Protein AF-A0A563EK62-F1 (afdb_monomer_lite)

Secondary structure (DSSP, 8-state):
---S-HHHHHHHHHHHHHHHHTT-HHHHHHHHHHHHHHHHHHH-PPPPHHHHHHHHHHHHHTT--

Structure (mmCIF, N/CA/C/O backbone):
data_AF-A0A563EK62-F1
#
_entry.id   AF-A0A563EK62-F1
#
loop_
_atom_site.group_PDB
_atom_site.id
_atom_site.type_symbol
_atom_site.label_atom_id
_atom_site.label_alt_id
_atom_site.label_comp_id
_atom_site.label_asym_id
_atom_site.label_entity_id
_atom_site.label_seq_id
_atom_site.pdbx_PDB_ins_code
_atom_site.Cartn_x
_atom_site.Cartn_y
_atom_site.Cartn_z
_atom_site.occupancy
_atom_site.B_iso_or_equiv
_atom_site.auth_seq_id
_atom_site.auth_comp_id
_atom_site.auth_asym_id
_atom_site.auth_atom_id
_atom_site.pdbx_PDB_model_num
ATOM 1 N N . MET A 1 1 ? 16.551 -9.222 -11.352 1.00 43.25 1 MET A N 1
ATOM 2 C CA . MET A 1 1 ? 16.185 -7.968 -12.037 1.00 43.25 1 MET A CA 1
ATOM 3 C C . MET A 1 1 ? 15.292 -7.174 -11.092 1.00 43.25 1 MET A C 1
ATOM 5 O O . MET A 1 1 ? 14.110 -7.470 -10.997 1.00 43.25 1 MET A O 1
ATOM 9 N N . VAL A 1 2 ? 15.878 -6.284 -10.2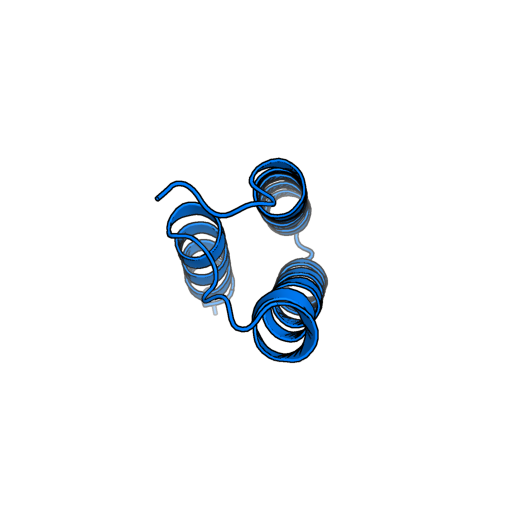86 1.00 45.88 2 VAL A N 1
ATOM 10 C CA . VAL A 1 2 ? 15.140 -5.363 -9.404 1.00 45.88 2 VAL A CA 1
ATOM 11 C C . VAL A 1 2 ? 14.522 -4.306 -10.318 1.00 45.88 2 VAL A C 1
ATOM 13 O O . VAL A 1 2 ? 15.265 -3.627 -11.018 1.00 45.88 2 VAL A O 1
ATOM 16 N N . GLY A 1 3 ? 13.188 -4.275 -10.390 1.00 54.16 3 GLY A N 1
ATOM 17 C CA . GLY A 1 3 ? 12.421 -3.476 -11.350 1.00 54.16 3 GLY A CA 1
ATOM 18 C C . GLY A 1 3 ? 12.789 -1.999 -11.305 1.00 54.16 3 GLY A C 1
ATOM 19 O O . GLY A 1 3 ? 13.091 -1.463 -10.244 1.00 54.16 3 GLY A O 1
ATOM 20 N N . GLU A 1 4 ? 12.763 -1.353 -12.465 1.00 56.03 4 GLU A N 1
ATOM 21 C CA . GLU A 1 4 ? 13.346 -0.035 -12.747 1.00 56.03 4 GLU A CA 1
ATOM 22 C C . GLU A 1 4 ? 12.727 1.155 -11.979 1.00 56.03 4 GLU A C 1
ATOM 24 O O . GLU A 1 4 ? 13.123 2.298 -12.188 1.00 56.03 4 GLU A O 1
ATOM 29 N N . HIS A 1 5 ? 11.830 0.925 -11.012 1.00 58.53 5 HIS A N 1
ATOM 30 C CA . HIS A 1 5 ? 11.234 1.977 -10.177 1.00 58.53 5 HIS A CA 1
ATOM 31 C C . HIS A 1 5 ? 11.011 1.569 -8.705 1.00 58.53 5 HIS A C 1
ATOM 33 O O . HIS A 1 5 ? 9.903 1.729 -8.180 1.00 58.53 5 HIS A O 1
ATOM 39 N N . PRO A 1 6 ? 12.055 1.131 -7.972 1.00 62.25 6 PRO A N 1
ATOM 40 C CA . PRO A 1 6 ? 11.901 0.683 -6.584 1.00 62.25 6 PRO A CA 1
ATOM 41 C C . PRO A 1 6 ? 11.383 1.800 -5.662 1.00 62.25 6 PRO A C 1
ATOM 43 O O . PRO A 1 6 ? 10.706 1.531 -4.669 1.00 62.25 6 PRO A O 1
ATOM 46 N N . LEU A 1 7 ? 11.646 3.065 -6.008 1.00 66.69 7 LEU A N 1
ATOM 47 C CA . LEU A 1 7 ? 11.218 4.233 -5.237 1.00 66.69 7 LEU A CA 1
ATOM 48 C C . LEU A 1 7 ? 9.702 4.465 -5.293 1.00 66.69 7 LEU A C 1
ATOM 50 O O . LEU A 1 7 ? 9.102 4.777 -4.267 1.00 66.69 7 LEU A O 1
ATOM 54 N N . ALA A 1 8 ? 9.069 4.291 -6.458 1.00 77.75 8 ALA A N 1
ATOM 55 C CA . ALA A 1 8 ? 7.638 4.557 -6.619 1.00 77.75 8 ALA A CA 1
ATOM 56 C C . ALA A 1 8 ? 6.783 3.510 -5.884 1.00 77.75 8 ALA A C 1
ATOM 58 O O . ALA A 1 8 ? 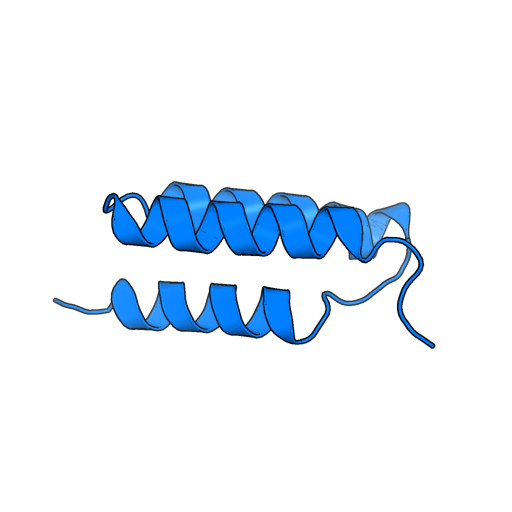5.800 3.848 -5.217 1.00 77.75 8 ALA A O 1
ATOM 59 N N . GLU A 1 9 ? 7.195 2.242 -5.944 1.00 83.25 9 GLU A N 1
ATOM 60 C CA . GLU A 1 9 ? 6.547 1.157 -5.207 1.00 83.25 9 GLU A CA 1
ATOM 61 C C . GLU A 1 9 ? 6.777 1.260 -3.702 1.00 83.25 9 GLU A C 1
ATOM 63 O O . GLU A 1 9 ? 5.827 1.118 -2.932 1.00 83.25 9 GLU A O 1
ATOM 68 N N . SER A 1 10 ? 8.007 1.558 -3.270 1.00 84.44 10 SER A N 1
ATOM 69 C CA . SER A 1 10 ? 8.326 1.708 -1.844 1.00 84.44 10 SER A CA 1
ATOM 70 C C . SER A 1 10 ? 7.570 2.880 -1.219 1.00 84.44 10 SER A C 1
ATOM 72 O O . SER A 1 10 ? 7.000 2.737 -0.137 1.00 84.44 10 SER A O 1
ATOM 74 N N . LEU A 1 11 ? 7.483 4.015 -1.923 1.00 87.56 11 LEU A N 1
ATOM 75 C CA . LEU A 1 11 ? 6.701 5.170 -1.479 1.00 87.56 11 LEU A CA 1
ATOM 76 C C . LEU A 1 11 ? 5.213 4.828 -1.369 1.00 87.56 11 LEU A C 1
ATOM 78 O O . LEU A 1 11 ? 4.581 5.128 -0.357 1.00 87.56 11 LEU A O 1
ATOM 82 N N . THR A 1 12 ? 4.655 4.165 -2.387 1.00 89.88 12 THR A N 1
ATOM 83 C CA . THR A 1 12 ? 3.239 3.768 -2.372 1.00 89.88 12 THR A CA 1
ATOM 84 C C . THR A 1 12 ? 2.960 2.763 -1.257 1.00 89.88 12 THR A C 1
ATOM 86 O O . THR A 1 12 ? 1.946 2.869 -0.576 1.00 89.88 12 THR A O 1
ATOM 89 N N . THR A 1 13 ? 3.887 1.838 -1.010 1.00 90.56 13 THR A N 1
ATOM 90 C CA . THR A 1 13 ? 3.813 0.872 0.094 1.00 90.56 13 THR A CA 1
ATOM 91 C C . THR A 1 13 ? 3.770 1.586 1.446 1.00 90.56 13 THR A C 1
ATOM 93 O O . THR A 1 13 ? 2.894 1.300 2.261 1.00 90.56 13 THR A O 1
ATOM 96 N N . ALA A 1 14 ? 4.661 2.553 1.678 1.00 91.00 14 ALA A N 1
ATOM 97 C CA . ALA A 1 14 ? 4.672 3.336 2.913 1.00 91.00 14 ALA A CA 1
ATOM 98 C C . ALA A 1 14 ? 3.379 4.151 3.091 1.00 91.00 14 ALA A C 1
ATOM 100 O O . ALA A 1 14 ? 2.790 4.143 4.172 1.00 91.00 14 ALA A O 1
ATOM 101 N N . LEU A 1 15 ? 2.891 4.790 2.020 1.00 90.88 15 LEU A N 1
ATOM 102 C CA . LEU A 1 15 ? 1.625 5.526 2.025 1.00 90.88 15 LEU A CA 1
ATOM 103 C C . LEU A 1 15 ? 0.441 4.613 2.367 1.00 90.88 15 LEU A C 1
ATOM 105 O O . LEU A 1 15 ? -0.396 4.961 3.194 1.00 90.88 15 LEU A O 1
ATOM 109 N N . MET A 1 16 ? 0.385 3.430 1.759 1.00 92.00 16 MET A N 1
ATOM 110 C CA . MET A 1 16 ? -0.650 2.430 2.011 1.00 92.00 16 MET A CA 1
ATOM 111 C C . MET A 1 16 ? -0.686 1.991 3.478 1.00 92.00 16 MET A C 1
ATOM 113 O O . MET A 1 16 ? -1.763 1.919 4.071 1.00 92.00 16 MET A O 1
ATOM 117 N N . LEU A 1 17 ? 0.480 1.736 4.077 1.00 89.81 17 LEU A N 1
ATOM 118 C CA . LEU A 1 17 ? 0.589 1.374 5.491 1.00 89.81 17 LEU A CA 1
ATOM 119 C C . LEU A 1 17 ? 0.185 2.533 6.412 1.00 89.81 17 LEU A C 1
ATOM 121 O O . LEU A 1 17 ? -0.536 2.315 7.383 1.00 89.81 17 LEU A O 1
ATOM 125 N N . ALA A 1 18 ? 0.582 3.766 6.085 1.00 91.75 18 ALA A N 1
ATOM 126 C CA . ALA A 1 18 ? 0.177 4.951 6.837 1.00 91.75 18 ALA A CA 1
ATOM 127 C C . ALA A 1 18 ? -1.345 5.163 6.785 1.00 91.75 18 ALA A C 1
ATOM 129 O O . ALA A 1 18 ? -1.972 5.379 7.819 1.00 91.75 18 ALA A O 1
ATOM 130 N N . LEU A 1 19 ? -1.955 5.027 5.602 1.00 90.00 19 LEU A N 1
ATOM 131 C CA . LEU A 1 19 ? -3.404 5.126 5.403 1.00 90.00 19 LEU A CA 1
ATOM 132 C C . LEU A 1 19 ? -4.166 4.039 6.168 1.00 90.00 19 LEU A C 1
ATOM 134 O O . LEU A 1 19 ? -5.206 4.317 6.762 1.00 90.00 19 LEU A O 1
ATOM 138 N N . GLN A 1 20 ? -3.632 2.818 6.214 1.00 87.50 20 GLN A N 1
ATOM 139 C CA . GLN A 1 20 ? -4.190 1.747 7.036 1.00 87.50 20 GLN A CA 1
ATOM 140 C C . GLN A 1 20 ? -4.138 2.082 8.532 1.00 87.50 20 GLN A C 1
ATOM 142 O O . GLN A 1 20 ? -5.118 1.843 9.237 1.00 87.50 20 GLN A O 1
ATOM 147 N N . ALA A 1 21 ? -3.023 2.639 9.008 1.00 87.56 21 ALA A N 1
ATOM 148 C CA . ALA A 1 21 ? -2.838 2.995 10.414 1.00 87.56 21 ALA A CA 1
ATOM 149 C C . ALA A 1 21 ? -3.788 4.114 10.872 1.00 87.56 21 ALA A C 1
ATOM 151 O O . ALA A 1 21 ? -4.250 4.094 12.008 1.00 87.56 21 ALA A O 1
ATOM 152 N N . VAL A 1 22 ? -4.133 5.053 9.984 1.00 92.12 22 VAL A N 1
ATOM 153 C CA . VAL A 1 22 ? -5.095 6.135 10.274 1.00 92.12 22 VAL A CA 1
ATOM 154 C C . VAL A 1 22 ? -6.554 5.759 9.977 1.00 92.12 22 VAL A C 1
ATOM 156 O O . VAL A 1 22 ? -7.419 6.630 9.961 1.00 92.12 22 VAL A O 1
ATOM 159 N N . GLY A 1 23 ? -6.848 4.479 9.716 1.00 89.62 23 GLY A N 1
ATOM 160 C CA . GLY A 1 23 ? -8.218 3.997 9.506 1.00 89.62 23 GLY A CA 1
ATOM 161 C C . GLY A 1 23 ? -8.822 4.350 8.143 1.00 89.62 23 GLY A C 1
ATOM 162 O O . GLY A 1 23 ? -10.041 4.395 8.003 1.00 89.62 23 GLY A O 1
ATOM 163 N N . ARG A 1 24 ? -7.991 4.584 7.119 1.00 91.56 24 ARG A N 1
ATOM 164 C CA . ARG A 1 24 ? -8.408 4.945 5.749 1.00 91.56 24 ARG A CA 1
ATOM 165 C C . ARG A 1 24 ? -8.018 3.868 4.718 1.00 91.56 24 ARG A C 1
ATOM 167 O O . ARG A 1 24 ? -7.331 4.169 3.737 1.00 91.56 24 ARG A O 1
ATOM 174 N N . PRO A 1 25 ? -8.458 2.602 4.876 1.00 88.81 25 PRO A N 1
ATOM 175 C CA . PRO A 1 25 ? -8.057 1.509 3.985 1.00 88.81 25 PRO A CA 1
ATOM 176 C C . PRO A 1 25 ? -8.506 1.714 2.526 1.00 88.81 25 PRO A C 1
ATOM 178 O O . PRO A 1 25 ? -7.804 1.296 1.610 1.00 88.81 25 PRO A O 1
ATOM 181 N N . GLY A 1 26 ? -9.630 2.399 2.275 1.00 90.25 26 GLY A N 1
ATOM 182 C CA . GLY A 1 26 ? -10.122 2.661 0.912 1.00 90.25 26 GLY A CA 1
ATOM 183 C C . GLY A 1 26 ? -9.165 3.505 0.059 1.00 90.25 26 GLY A C 1
ATOM 184 O O . GLY A 1 26 ? -8.961 3.232 -1.127 1.00 90.25 26 GLY A O 1
ATOM 185 N N . GLU A 1 27 ? -8.501 4.488 0.662 1.00 90.94 27 GLU A N 1
ATOM 186 C CA . GLU A 1 27 ? -7.494 5.301 -0.030 1.00 90.94 27 GLU A CA 1
ATOM 187 C C . GLU A 1 27 ? -6.185 4.551 -0.243 1.00 90.94 27 GLU A C 1
ATOM 189 O O . GLU A 1 27 ? -5.518 4.735 -1.267 1.00 90.94 27 GLU A O 1
ATOM 194 N N . ALA A 1 28 ? -5.846 3.651 0.681 1.00 91.81 28 ALA A N 1
ATOM 195 C CA . ALA A 1 28 ? -4.710 2.760 0.518 1.00 91.81 28 ALA A CA 1
ATOM 196 C C . ALA A 1 28 ? -4.916 1.839 -0.699 1.00 91.81 28 ALA A C 1
ATOM 198 O O . ALA A 1 28 ? -4.041 1.726 -1.559 1.00 91.81 28 ALA A O 1
ATOM 199 N N . LEU A 1 29 ? -6.112 1.256 -0.840 1.00 91.88 29 LEU A N 1
ATOM 200 C CA . LEU A 1 29 ? -6.475 0.430 -1.997 1.00 91.88 29 LEU A CA 1
ATOM 201 C C . LEU A 1 29 ? -6.501 1.231 -3.307 1.00 91.88 29 LEU A C 1
ATOM 203 O O . LEU A 1 29 ? -6.046 0.742 -4.341 1.00 91.88 29 LEU A O 1
ATOM 207 N N . THR A 1 30 ? -6.979 2.475 -3.269 1.00 93.50 30 THR A N 1
ATOM 208 C CA . THR A 1 30 ? -6.991 3.363 -4.445 1.00 93.50 30 THR A CA 1
ATOM 209 C C . THR A 1 30 ? -5.569 3.673 -4.922 1.00 93.50 30 THR A C 1
ATOM 211 O O . THR A 1 30 ? -5.280 3.601 -6.119 1.00 93.50 30 THR A O 1
ATOM 214 N N . SER A 1 31 ? -4.655 3.945 -3.985 1.00 91.44 31 SER A N 1
ATOM 215 C CA . SER A 1 31 ? -3.234 4.178 -4.275 1.00 91.44 31 SER A CA 1
ATOM 216 C C . SER A 1 31 ? -2.574 2.944 -4.898 1.00 91.44 31 SER A C 1
ATOM 218 O O . SER A 1 31 ? -1.881 3.067 -5.911 1.00 91.44 31 SER A O 1
ATOM 220 N N . TYR A 1 32 ? -2.865 1.748 -4.367 1.00 91.06 32 TYR A N 1
ATOM 221 C CA . TYR A 1 32 ? -2.416 0.477 -4.943 1.00 91.06 32 TYR A CA 1
ATOM 222 C C . TYR A 1 32 ? -2.895 0.283 -6.388 1.00 91.06 32 TYR A C 1
ATOM 224 O O . TYR A 1 32 ? -2.111 -0.078 -7.266 1.00 91.06 32 TYR A O 1
ATOM 232 N N . GLN A 1 33 ? -4.177 0.538 -6.664 1.00 91.50 33 GLN A N 1
ATOM 233 C CA . GLN A 1 33 ? -4.717 0.381 -8.015 1.00 91.50 33 GLN A CA 1
ATOM 234 C C . GLN A 1 33 ? -4.056 1.328 -9.016 1.00 91.50 33 GLN A C 1
ATOM 236 O O . GLN A 1 33 ? -3.750 0.910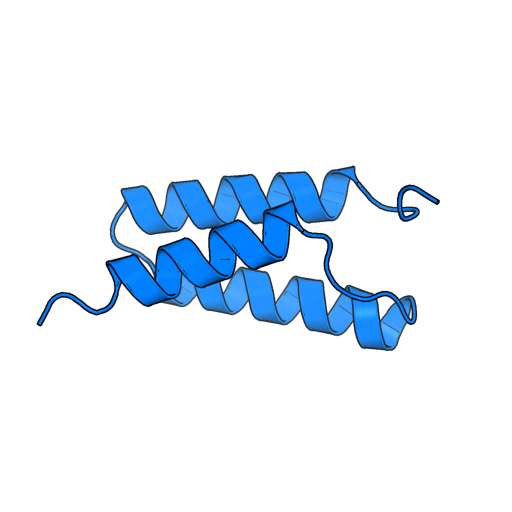 -10.133 1.00 91.50 33 GLN A O 1
ATOM 241 N N . ARG A 1 34 ? -3.795 2.578 -8.617 1.00 91.38 34 ARG A N 1
ATOM 242 C CA . ARG A 1 34 ? -3.138 3.566 -9.480 1.00 91.38 34 ARG A CA 1
ATOM 243 C C . ARG A 1 34 ? -1.716 3.139 -9.844 1.00 91.38 34 ARG A C 1
ATOM 245 O O . ARG A 1 34 ? -1.373 3.156 -11.023 1.00 91.38 34 ARG A O 1
ATOM 252 N N . ILE A 1 35 ? -0.905 2.731 -8.864 1.00 89.56 35 ILE A N 1
ATOM 253 C CA . ILE A 1 35 ? 0.475 2.307 -9.140 1.00 89.56 35 ILE A CA 1
ATOM 254 C C . ILE A 1 35 ? 0.510 1.003 -9.941 1.00 89.56 35 ILE A C 1
ATOM 256 O O . ILE A 1 35 ? 1.287 0.892 -10.882 1.00 89.56 35 ILE A O 1
ATOM 260 N N . ARG A 1 36 ? -0.382 0.048 -9.645 1.00 89.06 36 ARG A N 1
ATOM 261 C CA . ARG A 1 36 ? -0.485 -1.207 -10.396 1.00 89.06 36 ARG A CA 1
ATOM 262 C C . ARG A 1 36 ? -0.853 -0.948 -11.854 1.00 89.06 36 ARG A C 1
ATOM 264 O O . ARG A 1 36 ? -0.250 -1.545 -12.734 1.00 89.06 36 ARG A O 1
ATOM 271 N N . ARG A 1 37 ? -1.827 -0.069 -12.108 1.00 89.38 37 ARG A N 1
ATOM 272 C CA . ARG A 1 37 ? -2.227 0.325 -13.466 1.00 89.38 37 ARG A CA 1
ATOM 273 C C . ARG A 1 37 ? -1.034 0.893 -14.227 1.00 89.38 37 ARG A C 1
ATOM 275 O O . ARG A 1 37 ? -0.763 0.438 -15.320 1.00 89.38 37 ARG A O 1
ATOM 282 N N . ARG A 1 38 ? -0.287 1.809 -13.611 1.00 87.31 38 ARG A N 1
ATOM 283 C CA . ARG A 1 38 ? 0.915 2.410 -14.198 1.00 87.31 38 ARG A CA 1
ATOM 284 C C . ARG A 1 38 ? 2.010 1.386 -14.492 1.00 87.31 38 ARG A C 1
ATOM 286 O O . ARG A 1 38 ? 2.562 1.381 -15.580 1.00 87.31 38 ARG A O 1
ATOM 293 N N . LEU A 1 39 ? 2.298 0.494 -13.548 1.00 86.06 39 LEU A N 1
ATOM 294 C CA . LEU A 1 39 ? 3.289 -0.565 -13.745 1.00 86.06 39 LEU A CA 1
ATOM 295 C C . LEU A 1 39 ? 2.897 -1.489 -14.901 1.00 86.06 39 LEU A C 1
ATOM 297 O O . LEU A 1 39 ? 3.727 -1.771 -15.753 1.00 86.06 39 LEU A O 1
ATOM 301 N N . VAL A 1 40 ? 1.632 -1.901 -14.973 1.00 87.94 40 VAL A N 1
ATOM 302 C CA . VAL A 1 40 ? 1.167 -2.834 -16.004 1.00 87.94 40 VAL A CA 1
ATOM 303 C C . VAL A 1 40 ? 0.998 -2.151 -17.365 1.00 87.94 40 VAL A C 1
ATOM 305 O O . VAL A 1 40 ? 1.527 -2.654 -18.349 1.00 87.94 40 VAL A O 1
ATOM 308 N N . ASP A 1 41 ? 0.296 -1.017 -17.431 1.00 87.12 41 ASP A N 1
ATOM 309 C CA . ASP A 1 41 ? -0.037 -0.347 -18.698 1.00 87.12 41 ASP A CA 1
ATOM 310 C C . ASP A 1 41 ? 1.118 0.491 -19.256 1.00 87.12 41 ASP A C 1
ATOM 312 O O . ASP A 1 41 ? 1.307 0.517 -20.468 1.00 87.12 41 ASP A O 1
ATOM 316 N N . GLU A 1 42 ? 1.884 1.194 -18.411 1.00 83.50 42 GLU A N 1
ATOM 317 C CA . GLU A 1 42 ? 2.970 2.064 -18.896 1.00 83.50 42 GLU A CA 1
ATOM 318 C C . GLU A 1 42 ? 4.307 1.322 -18.990 1.00 83.50 42 GLU A C 1
ATOM 320 O O . GLU A 1 42 ? 5.128 1.658 -19.840 1.00 83.50 42 GLU A O 1
ATOM 325 N N . LEU A 1 43 ? 4.545 0.329 -18.124 1.00 81.19 43 LEU A N 1
ATOM 326 C CA . LEU A 1 43 ? 5.859 -0.312 -17.993 1.00 81.19 43 LEU A CA 1
ATOM 327 C C . LEU A 1 43 ? 5.849 -1.814 -18.324 1.00 81.19 43 LEU A C 1
ATOM 329 O O . LEU A 1 43 ? 6.918 -2.403 -18.462 1.00 81.19 43 LEU A O 1
ATOM 333 N N . GLY A 1 44 ? 4.679 -2.453 -18.451 1.00 84.69 44 GLY A N 1
ATOM 334 C CA . GLY A 1 44 ? 4.578 -3.905 -18.645 1.00 84.69 44 GLY A CA 1
ATOM 335 C C . GLY A 1 44 ? 5.100 -4.730 -17.460 1.00 84.69 44 GLY A C 1
ATOM 336 O O . GLY A 1 44 ? 5.437 -5.902 -17.624 1.00 84.69 44 GLY A O 1
ATOM 337 N N . LEU A 1 45 ? 5.198 -4.124 -16.274 1.00 84.50 45 LEU A N 1
ATOM 338 C CA . LEU A 1 45 ? 5.743 -4.719 -15.055 1.00 84.50 45 LEU A CA 1
ATOM 339 C C . LEU A 1 45 ? 4.629 -5.167 -14.099 1.00 84.50 45 LEU A C 1
ATOM 341 O O . LEU A 1 45 ? 3.607 -4.498 -13.937 1.00 84.50 45 LEU A O 1
ATOM 345 N N . ASP A 1 46 ? 4.860 -6.284 -13.405 1.00 82.50 46 ASP A N 1
ATOM 346 C CA . ASP A 1 46 ? 4.013 -6.713 -12.286 1.00 82.50 46 ASP A CA 1
ATOM 347 C C . ASP A 1 46 ? 4.440 -5.992 -10.992 1.00 82.50 46 ASP A C 1
ATOM 349 O O . ASP A 1 46 ? 5.639 -5.788 -10.778 1.00 82.50 46 ASP A O 1
ATOM 353 N N . PRO A 1 47 ? 3.498 -5.613 -10.106 1.00 83.62 47 PRO A N 1
ATOM 354 C CA . PRO A 1 47 ? 3.823 -5.061 -8.796 1.00 83.62 47 PRO A CA 1
ATOM 355 C C . PRO A 1 47 ? 4.722 -5.985 -7.967 1.00 83.62 47 PRO A C 1
ATOM 357 O O . PRO A 1 47 ? 4.453 -7.175 -7.781 1.00 83.62 47 PRO A O 1
ATOM 360 N N . GLY A 1 48 ? 5.756 -5.398 -7.377 1.00 85.62 48 GLY A N 1
ATOM 361 C CA . GLY A 1 48 ? 6.726 -6.064 -6.534 1.00 85.62 48 GLY A CA 1
ATOM 362 C C . GLY A 1 48 ? 6.126 -6.686 -5.263 1.00 85.62 48 GLY A C 1
ATOM 363 O O . GLY A 1 48 ? 5.024 -6.342 -4.809 1.00 85.62 48 GLY A O 1
ATOM 364 N N . PRO A 1 49 ? 6.866 -7.614 -4.630 1.00 85.12 49 PRO A N 1
ATOM 365 C CA . PRO A 1 49 ? 6.367 -8.412 -3.511 1.00 85.12 49 PRO A CA 1
ATOM 366 C C . PRO A 1 49 ? 5.987 -7.575 -2.280 1.00 85.12 49 PRO A C 1
ATOM 368 O O . PRO A 1 49 ? 4.997 -7.890 -1.622 1.00 85.12 49 PRO A O 1
ATOM 371 N N . GLN A 1 50 ? 6.710 -6.489 -1.983 1.00 84.94 50 GLN A N 1
ATOM 372 C CA . GLN A 1 50 ? 6.385 -5.596 -0.859 1.00 84.94 50 GLN A CA 1
ATOM 373 C C . GLN A 1 50 ? 5.046 -4.879 -1.051 1.00 84.94 50 GLN A C 1
ATOM 375 O O . GLN A 1 50 ? 4.217 -4.860 -0.139 1.00 84.94 50 GLN A O 1
ATOM 380 N N . LEU A 1 51 ? 4.801 -4.348 -2.249 1.00 87.50 51 LEU A N 1
ATOM 381 C CA . LEU A 1 51 ? 3.566 -3.643 -2.570 1.00 87.50 51 LEU A CA 1
ATOM 382 C C . LEU A 1 51 ? 2.358 -4.597 -2.516 1.00 87.50 51 LEU A C 1
ATOM 384 O O . LEU A 1 51 ? 1.310 -4.270 -1.952 1.00 87.50 51 LEU A O 1
ATOM 388 N N . ARG A 1 52 ? 2.523 -5.821 -3.037 1.00 88.94 52 ARG A N 1
ATOM 389 C CA . ARG A 1 52 ? 1.512 -6.888 -2.941 1.00 88.94 52 ARG A CA 1
ATOM 390 C C . ARG A 1 52 ? 1.248 -7.303 -1.490 1.00 88.94 52 ARG A C 1
ATOM 392 O O . ARG A 1 52 ? 0.087 -7.501 -1.128 1.00 88.94 52 ARG A O 1
ATOM 399 N N . ALA A 1 53 ? 2.283 -7.401 -0.655 1.00 88.94 53 ALA A N 1
ATOM 400 C CA . ALA A 1 53 ? 2.142 -7.733 0.762 1.00 88.94 53 ALA A CA 1
ATOM 401 C C . ALA A 1 53 ? 1.367 -6.652 1.534 1.00 88.94 53 ALA A C 1
ATOM 403 O O . ALA A 1 53 ? 0.453 -6.986 2.289 1.00 88.94 53 ALA A O 1
ATOM 404 N N . ALA A 1 54 ? 1.654 -5.367 1.298 1.00 88.94 54 ALA A N 1
ATOM 405 C CA . ALA A 1 54 ? 0.902 -4.270 1.911 1.00 88.94 54 ALA A CA 1
ATOM 406 C C . ALA A 1 54 ? -0.576 -4.278 1.488 1.00 88.94 54 ALA A C 1
ATOM 408 O O . ALA A 1 54 ? -1.458 -4.151 2.336 1.00 88.94 54 ALA A O 1
ATOM 409 N N . HIS A 1 55 ? -0.866 -4.515 0.204 1.00 91.00 55 HIS A N 1
ATOM 410 C CA . HIS A 1 55 ? -2.242 -4.662 -0.283 1.00 91.00 55 HIS A CA 1
ATOM 411 C C . HIS A 1 55 ? -2.989 -5.802 0.428 1.00 91.00 55 HIS A C 1
ATOM 413 O O . HIS A 1 55 ? -4.121 -5.628 0.879 1.00 91.00 55 HIS A O 1
ATOM 419 N N . GLN A 1 56 ? -2.345 -6.961 0.592 1.00 90.62 56 GLN A N 1
ATOM 420 C CA . GLN A 1 56 ? -2.929 -8.081 1.331 1.00 90.62 56 GLN A CA 1
ATOM 421 C C . GLN A 1 56 ? -3.136 -7.768 2.816 1.00 90.62 56 GLN A C 1
ATOM 423 O O . GLN A 1 56 ? -4.155 -8.173 3.375 1.00 90.62 56 GLN A O 1
ATOM 428 N N . ALA A 1 57 ? -2.204 -7.058 3.456 1.00 88.38 57 ALA A N 1
ATOM 429 C CA . ALA A 1 57 ? -2.343 -6.638 4.848 1.00 88.38 57 ALA A CA 1
ATOM 430 C C . ALA A 1 57 ? -3.571 -5.734 5.036 1.00 88.38 57 ALA A C 1
ATOM 432 O O . ALA A 1 57 ? -4.344 -5.947 5.967 1.00 88.38 57 ALA A O 1
ATOM 433 N N . ILE A 1 58 ? -3.810 -4.812 4.100 1.00 87.81 58 ILE A N 1
ATOM 434 C CA . ILE A 1 58 ? -4.983 -3.929 4.114 1.00 87.81 58 ILE A CA 1
ATOM 435 C C . ILE A 1 58 ? -6.288 -4.709 3.939 1.00 87.81 58 ILE A C 1
ATOM 437 O O . ILE A 1 58 ? -7.228 -4.529 4.708 1.00 87.81 58 ILE A O 1
ATOM 441 N N . LEU A 1 59 ? -6.342 -5.640 2.982 1.00 88.75 59 LEU A N 1
ATOM 442 C CA . LEU A 1 59 ? -7.520 -6.496 2.782 1.00 88.75 59 LEU A CA 1
ATOM 443 C C . LEU A 1 59 ? -7.811 -7.405 3.987 1.00 88.75 59 LEU A C 1
ATOM 445 O O . LEU A 1 59 ? -8.958 -7.786 4.220 1.00 88.75 59 LEU A O 1
ATOM 449 N N . ARG A 1 60 ? -6.780 -7.781 4.752 1.00 86.50 60 ARG A N 1
ATOM 450 C CA . ARG A 1 60 ? -6.941 -8.541 5.999 1.00 86.50 60 ARG A CA 1
ATOM 451 C C . ARG A 1 60 ? -7.399 -7.647 7.152 1.00 86.50 60 ARG A C 1
ATOM 453 O O . ARG A 1 60 ? -8.285 -8.065 7.884 1.00 86.50 60 ARG A O 1
ATOM 460 N N . GLY A 1 61 ? -6.854 -6.436 7.278 1.00 74.62 61 GLY A N 1
ATOM 461 C CA . GLY A 1 61 ? -7.233 -5.462 8.309 1.00 74.62 61 GLY A CA 1
ATOM 462 C C . GLY A 1 61 ? -8.618 -4.837 8.107 1.00 74.62 61 GLY A C 1
ATOM 463 O O . GLY A 1 61 ? -9.253 -4.436 9.075 1.00 74.62 61 GLY A O 1
ATOM 464 N N . GLY A 1 62 ? -9.118 -4.799 6.868 1.00 63.25 62 GLY A N 1
ATOM 465 C CA . GLY A 1 62 ? -10.476 -4.357 6.530 1.00 63.25 62 GLY A CA 1
ATOM 466 C C . GLY A 1 62 ? -11.556 -5.439 6.648 1.00 63.25 62 GLY A C 1
ATOM 467 O O . GLY A 1 62 ? -12.710 -5.162 6.336 1.00 63.25 62 GLY A O 1
ATOM 468 N N . ARG A 1 63 ? -11.204 -6.666 7.064 1.00 54.50 63 ARG A N 1
ATOM 469 C CA . ARG A 1 63 ? -12.154 -7.779 7.263 1.00 54.50 63 ARG A CA 1
ATOM 470 C C . ARG A 1 63 ? -12.671 -7.916 8.695 1.00 54.50 63 ARG A C 1
ATOM 472 O O . ARG A 1 63 ? -13.333 -8.905 9.000 1.00 54.50 63 ARG A O 1
ATOM 479 N N . THR A 1 64 ? -12.392 -6.944 9.553 1.00 44.69 64 THR A N 1
ATOM 480 C CA . THR A 1 64 ? -12.963 -6.888 10.898 1.00 44.69 64 THR A CA 1
ATOM 481 C C . THR A 1 64 ? -14.387 -6.341 10.796 1.00 44.69 64 THR A C 1
ATOM 483 O O . THR A 1 64 ? -14.603 -5.132 10.861 1.00 44.69 64 THR A O 1
ATOM 486 N N . GLY A 1 65 ? -15.331 -7.241 10.512 1.00 44.84 65 GLY A N 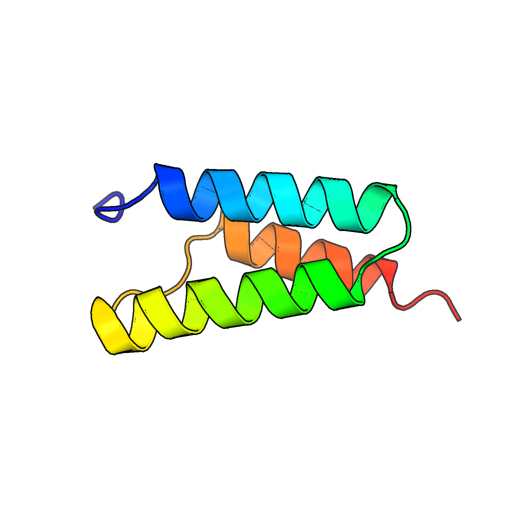1
ATOM 487 C CA . GLY A 1 65 ? -16.718 -7.097 10.952 1.00 44.84 65 GLY A CA 1
ATOM 488 C C . GLY A 1 65 ? -16.856 -7.526 12.405 1.00 44.84 65 GLY A C 1
ATOM 489 O O . GLY A 1 65 ? -15.982 -8.299 12.865 1.00 44.84 65 GLY A O 1
#

Sequence (65 aa):
MVGEHPLAESLTTALMLALQAVGRPGEALTSYQRIRRRLVDELGLDPGPQLRAAHQAILRGGRTG

Radius of gyration: 11.76 Å; chains: 1; bounding box: 33×15×30 Å

Organism: NCBI:txid2591470

InterPro domains:
  IPR005158 Bacterial transcriptional activator domain [PF03704] (2-59)
  IPR011990 Tetratricopep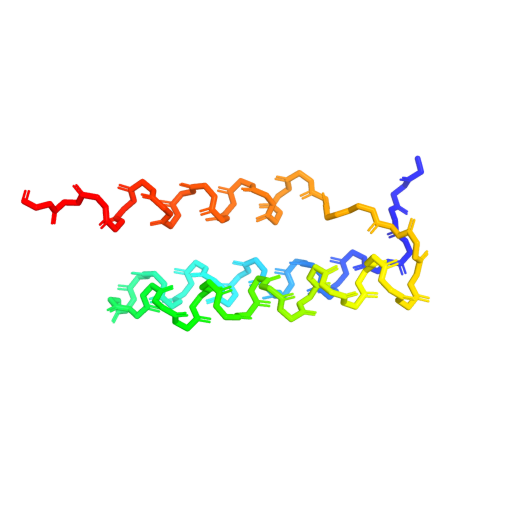tide-like helical domain superfamily [G3DSA:1.25.40.10] (1-65)
  IPR011990 Tetratricopeptide-like helical domain superfamily [SSF48452] (3-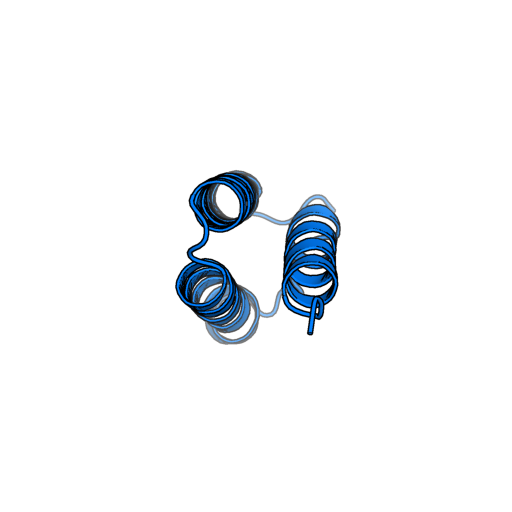63)
  IPR051677 AfsR/DnrI/RedD regulatory protein [PTHR35807] (2-61)

Foldseek 3Di:
DPDPCPPLLVVLLVVLVVCVVVVNNVVNVVSLVVVQCCCCVVPVHGRDPSSVVSNVVSVVSVPPD

pLDDT: mean 82.28, std 13.59, range [43.25, 93.5]